Protein AF-A0A7Y0R1V0-F1 (afdb_monomer)

Structure (mmCIF, N/CA/C/O backbone):
data_AF-A0A7Y0R1V0-F1
#
_entry.id   AF-A0A7Y0R1V0-F1
#
loop_
_atom_site.group_PDB
_atom_site.id
_atom_site.type_symbol
_atom_site.label_atom_id
_atom_site.label_alt_id
_atom_site.label_comp_id
_atom_site.label_asym_id
_atom_site.label_entity_id
_atom_site.label_seq_id
_atom_site.pdbx_PDB_ins_code
_atom_site.Cartn_x
_atom_site.Cartn_y
_atom_site.Cartn_z
_atom_site.occupancy
_atom_site.B_iso_or_equiv
_atom_site.auth_seq_id
_atom_site.auth_comp_id
_atom_site.auth_asym_id
_atom_site.auth_atom_id
_atom_site.pdbx_PDB_model_num
ATOM 1 N N . ASP A 1 1 ? 7.773 -2.011 12.460 1.00 77.69 1 ASP A N 1
ATOM 2 C CA . ASP A 1 1 ? 8.504 -1.334 11.381 1.00 77.69 1 ASP A CA 1
ATOM 3 C C . ASP A 1 1 ? 7.994 -1.853 10.041 1.00 77.69 1 ASP A C 1
ATOM 5 O O . ASP A 1 1 ? 7.767 -3.057 9.940 1.00 77.69 1 ASP A O 1
ATOM 9 N N . MET A 1 2 ? 7.683 -0.975 9.084 1.00 90.81 2 MET A N 1
ATOM 10 C CA . MET A 1 2 ? 7.048 -1.347 7.801 1.00 90.81 2 MET A CA 1
ATOM 11 C C . MET A 1 2 ? 7.814 -0.871 6.566 1.00 90.81 2 MET A C 1
ATOM 13 O O . MET A 1 2 ? 7.674 -1.503 5.522 1.00 90.81 2 MET A O 1
ATOM 17 N N . PHE A 1 3 ? 8.583 0.213 6.678 1.00 94.00 3 PHE A N 1
ATOM 18 C CA . PHE A 1 3 ? 9.279 0.836 5.557 1.00 94.00 3 PHE A CA 1
ATOM 19 C C . PHE A 1 3 ? 10.749 0.422 5.562 1.00 94.00 3 PHE A C 1
ATOM 21 O O . PHE A 1 3 ? 11.398 0.499 6.602 1.00 94.00 3 PHE A O 1
ATOM 28 N N . GLU A 1 4 ? 11.268 0.017 4.408 1.00 95.44 4 GLU A N 1
ATOM 29 C CA . GLU A 1 4 ? 12.673 -0.364 4.242 1.00 95.44 4 GLU A CA 1
ATOM 30 C C . GLU A 1 4 ? 13.445 0.749 3.523 1.00 95.44 4 GLU A C 1
ATOM 32 O O . GLU A 1 4 ? 13.026 1.221 2.464 1.00 95.44 4 GLU A O 1
ATOM 37 N N . ASN A 1 5 ? 14.587 1.163 4.079 1.00 94.44 5 ASN A N 1
ATOM 38 C CA . AS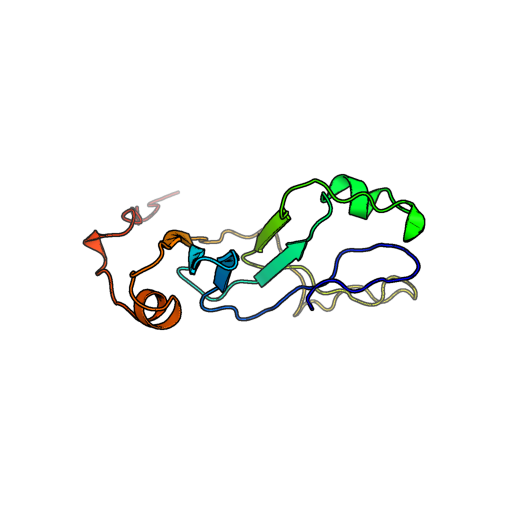N A 1 5 ? 15.401 2.246 3.520 1.00 94.44 5 ASN A CA 1
ATOM 39 C C . ASN A 1 5 ? 16.404 1.707 2.494 1.00 94.44 5 ASN A C 1
ATOM 41 O O . ASN A 1 5 ? 17.611 1.661 2.744 1.00 94.44 5 ASN A O 1
ATOM 45 N N . TYR A 1 6 ? 15.904 1.312 1.323 1.00 95.69 6 TYR A N 1
ATOM 46 C CA . TYR A 1 6 ? 16.774 0.981 0.195 1.00 95.69 6 TYR A CA 1
ATOM 47 C C . TYR A 1 6 ? 17.641 2.191 -0.209 1.00 95.69 6 TYR A C 1
ATOM 49 O O . TYR A 1 6 ? 17.135 3.314 -0.210 1.00 95.69 6 TYR A O 1
ATOM 57 N N . PRO A 1 7 ? 18.929 1.995 -0.578 1.00 95.81 7 PRO A N 1
ATOM 58 C CA . PRO A 1 7 ? 19.825 3.096 -0.948 1.00 95.81 7 PRO A CA 1
ATOM 59 C C . PRO A 1 7 ? 19.291 3.982 -2.077 1.00 95.81 7 PRO A C 1
ATOM 61 O O . PRO A 1 7 ? 19.451 5.200 -2.025 1.00 95.81 7 PRO A O 1
ATOM 64 N N . PHE A 1 8 ? 18.645 3.353 -3.061 1.00 96.12 8 PHE A N 1
ATOM 65 C CA . PHE A 1 8 ? 17.798 4.009 -4.047 1.00 96.12 8 PHE A CA 1
ATOM 66 C C . PHE A 1 8 ? 16.341 3.777 -3.618 1.00 96.12 8 PHE A C 1
ATOM 68 O O . PHE A 1 8 ? 15.901 2.619 -3.624 1.00 96.12 8 PHE A O 1
ATOM 75 N N . PRO A 1 9 ? 15.620 4.815 -3.160 1.00 97.06 9 PRO A N 1
ATOM 76 C CA . PRO A 1 9 ? 14.242 4.672 -2.712 1.00 97.06 9 PRO A CA 1
ATOM 77 C C . PRO A 1 9 ? 13.347 4.020 -3.773 1.00 97.06 9 PRO A C 1
ATOM 79 O O . PRO A 1 9 ? 13.439 4.299 -4.963 1.00 97.06 9 PRO A O 1
ATOM 82 N N . GLN A 1 10 ? 12.495 3.095 -3.333 1.00 94.44 10 GLN A N 1
ATOM 83 C CA . GLN A 1 10 ? 11.635 2.302 -4.211 1.00 94.44 10 GLN A CA 1
ATOM 84 C C . GLN A 1 10 ? 10.409 1.783 -3.453 1.00 94.44 10 GLN A C 1
ATOM 86 O O . GLN A 1 10 ? 10.373 1.816 -2.217 1.00 94.44 10 GLN A O 1
ATOM 91 N N . ASN A 1 11 ? 9.418 1.260 -4.187 1.00 93.00 11 ASN A N 1
ATOM 92 C CA . ASN A 1 11 ? 8.237 0.619 -3.603 1.00 93.00 11 ASN A CA 1
ATOM 93 C C . ASN A 1 11 ? 8.659 -0.515 -2.651 1.00 93.00 11 ASN A C 1
ATOM 95 O O . ASN A 1 11 ? 9.457 -1.382 -3.010 1.00 93.00 11 ASN A O 1
ATOM 99 N N . ASN A 1 12 ? 8.153 -0.482 -1.419 1.00 94.75 12 ASN A N 1
ATOM 100 C CA . ASN A 1 12 ? 8.511 -1.438 -0.381 1.00 94.75 12 ASN A CA 1
ATOM 101 C C . ASN A 1 12 ? 7.397 -1.584 0.667 1.00 94.75 12 ASN A C 1
ATOM 103 O O . ASN A 1 12 ? 6.377 -0.895 0.636 1.00 94.75 12 ASN A O 1
ATOM 107 N N . GLY A 1 13 ? 7.594 -2.497 1.619 1.00 95.75 13 GLY A N 1
ATOM 108 C CA . GLY A 1 13 ? 6.707 -2.616 2.778 1.00 95.75 13 GLY A CA 1
ATOM 109 C C . GLY A 1 13 ? 5.374 -3.315 2.508 1.00 95.75 13 GLY A C 1
ATOM 110 O O . GLY A 1 13 ? 4.511 -3.315 3.386 1.00 95.75 13 GLY A O 1
ATOM 111 N N . ASN A 1 14 ? 5.212 -3.946 1.341 1.00 97.06 14 ASN A N 1
ATOM 112 C CA . ASN A 1 14 ? 4.020 -4.724 1.020 1.00 97.06 14 ASN A CA 1
ATOM 113 C C . ASN A 1 14 ? 3.820 -5.892 2.008 1.00 97.06 14 ASN A C 1
ATOM 115 O O . ASN A 1 14 ? 4.774 -6.533 2.465 1.00 97.06 14 ASN A O 1
ATOM 119 N N . ARG A 1 15 ? 2.563 -6.169 2.339 1.00 97.00 15 ARG A N 1
ATOM 120 C CA . ARG A 1 15 ? 2.090 -7.345 3.072 1.00 97.00 15 ARG A CA 1
ATOM 121 C C . ARG A 1 15 ? 1.012 -7.989 2.218 1.00 97.00 15 ARG A C 1
ATOM 123 O O . ARG A 1 15 ? 0.055 -7.318 1.853 1.00 97.00 15 ARG A O 1
ATOM 130 N N . GLN A 1 16 ? 1.187 -9.261 1.887 1.00 96.75 16 GLN A N 1
ATOM 131 C CA . GLN A 1 16 ? 0.237 -10.018 1.073 1.00 96.75 16 GLN A CA 1
ATOM 132 C C . GLN A 1 16 ? -0.688 -10.852 1.961 1.00 96.75 16 GLN A C 1
ATOM 134 O O . GLN A 1 16 ? -0.379 -11.077 3.134 1.00 96.75 16 GLN A O 1
ATOM 139 N N . HIS A 1 17 ? -1.793 -11.336 1.391 1.00 96.44 17 HIS A N 1
ATOM 140 C CA . HIS A 1 17 ? -2.758 -12.205 2.077 1.00 96.44 17 HIS A CA 1
ATOM 141 C C . HIS A 1 17 ? -3.395 -11.559 3.320 1.00 96.44 17 HIS A C 1
ATOM 143 O O . HIS A 1 17 ? -3.678 -12.211 4.329 1.00 96.44 17 HIS A O 1
ATOM 149 N N . VAL A 1 18 ? -3.604 -10.241 3.273 1.00 97.12 18 VAL A N 1
ATOM 150 C CA . VAL A 1 18 ? -4.151 -9.480 4.395 1.00 97.12 18 VAL A CA 1
ATOM 151 C C . VAL A 1 18 ? -5.662 -9.655 4.448 1.00 97.12 18 VAL A C 1
ATOM 153 O O . VAL A 1 18 ? -6.385 -9.275 3.531 1.00 97.12 18 VAL A O 1
ATOM 156 N N . ARG A 1 19 ? -6.140 -10.213 5.564 1.00 95.94 19 ARG A N 1
ATOM 157 C CA . ARG A 1 19 ? -7.571 -10.435 5.845 1.00 95.94 19 ARG A CA 1
ATOM 158 C C . ARG A 1 19 ? -8.247 -9.247 6.516 1.00 95.94 19 ARG A C 1
ATOM 160 O O . ARG A 1 19 ? -9.456 -9.096 6.416 1.00 95.94 19 ARG A O 1
ATOM 167 N N . TRP A 1 20 ? -7.472 -8.446 7.238 1.00 96.00 20 TRP A N 1
ATOM 168 C CA . TRP A 1 20 ? -7.870 -7.174 7.832 1.00 96.00 20 TRP A CA 1
ATOM 169 C C . TRP A 1 20 ? -6.612 -6.412 8.265 1.00 96.00 20 TRP A C 1
ATOM 171 O O . TRP A 1 20 ? -5.571 -7.020 8.519 1.00 96.00 20 TRP A O 1
ATOM 181 N N . ALA A 1 21 ? -6.707 -5.090 8.372 1.00 96.19 21 ALA A N 1
ATOM 182 C CA . ALA A 1 21 ? -5.643 -4.244 8.907 1.00 96.19 21 ALA A CA 1
ATOM 183 C C . ALA A 1 21 ? -6.238 -3.103 9.734 1.00 96.19 21 ALA A C 1
ATOM 185 O O . ALA A 1 21 ? -7.291 -2.576 9.390 1.00 96.19 21 ALA A O 1
ATOM 186 N N . SER A 1 22 ? -5.565 -2.692 10.808 1.00 95.19 22 SER A N 1
ATOM 187 C CA . SER A 1 22 ? -5.984 -1.544 11.619 1.00 95.19 22 SER A CA 1
ATOM 188 C C . SER A 1 22 ? -4.860 -0.527 11.766 1.00 95.19 22 SER A C 1
ATOM 190 O O . SER A 1 22 ? -3.744 -0.892 12.138 1.00 95.19 22 SER A O 1
ATOM 192 N N . LEU A 1 23 ? -5.166 0.747 11.529 1.00 94.25 23 LEU A N 1
ATOM 193 C CA . LEU A 1 23 ? -4.261 1.873 11.739 1.00 94.25 23 LEU A CA 1
ATOM 194 C C . LEU A 1 23 ? -4.830 2.734 12.860 1.00 94.25 23 LEU A C 1
ATOM 196 O O . LEU A 1 23 ? -5.836 3.410 12.668 1.00 94.25 23 LEU A O 1
ATOM 200 N N . THR A 1 24 ? -4.195 2.707 14.029 1.00 93.44 24 THR A N 1
ATOM 201 C CA . THR A 1 24 ? -4.663 3.426 15.220 1.00 93.44 24 THR A CA 1
ATOM 202 C C . THR A 1 24 ? -3.588 4.352 15.759 1.00 93.44 24 THR A C 1
ATOM 204 O O . THR A 1 24 ? -2.401 4.024 15.757 1.00 93.44 24 THR A O 1
ATOM 207 N N . ASN A 1 25 ? -4.003 5.497 16.292 1.00 92.06 25 ASN A N 1
ATOM 208 C CA . ASN A 1 25 ? -3.131 6.308 17.127 1.00 92.06 25 ASN A CA 1
ATOM 209 C C . ASN A 1 25 ? -2.956 5.662 18.520 1.00 92.06 25 ASN A C 1
ATOM 211 O O . ASN A 1 25 ? -3.609 4.678 18.870 1.00 92.06 25 ASN A O 1
ATOM 215 N N . ARG A 1 26 ? -2.100 6.256 19.357 1.00 90.50 26 ARG A N 1
ATOM 216 C CA . ARG A 1 26 ? -1.849 5.798 20.740 1.00 90.50 26 ARG A CA 1
ATOM 217 C C . ARG A 1 26 ? -3.077 5.830 21.664 1.00 90.50 26 ARG A C 1
ATOM 219 O O . ARG A 1 26 ? -3.020 5.284 22.757 1.00 90.50 26 ARG A O 1
ATOM 226 N N . HIS A 1 27 ? -4.145 6.513 21.257 1.00 89.50 27 HIS A N 1
ATOM 227 C CA . HIS A 1 27 ? -5.395 6.636 22.002 1.00 89.50 27 HIS A CA 1
ATOM 228 C C . HIS A 1 27 ? -6.452 5.622 21.534 1.00 89.50 27 HIS A C 1
ATOM 230 O O . HIS A 1 27 ? -7.562 5.639 22.048 1.00 89.50 2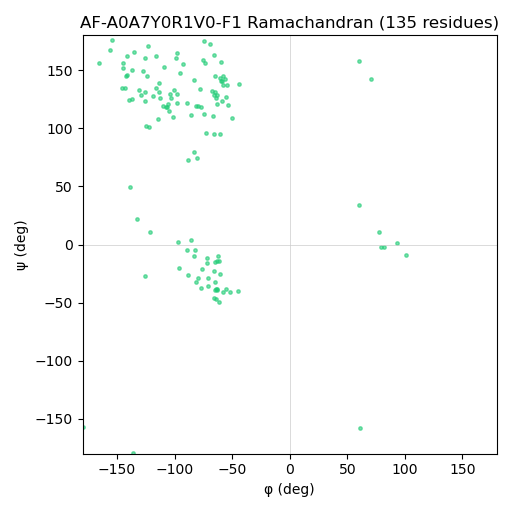7 HIS A O 1
ATOM 236 N N . GLY A 1 28 ? -6.132 4.746 20.574 1.00 88.31 28 GLY A N 1
ATOM 237 C CA . GLY A 1 28 ? -7.059 3.743 20.040 1.00 88.31 28 GLY A CA 1
ATOM 238 C C . GLY A 1 28 ? -8.013 4.269 18.965 1.00 88.31 28 GLY A C 1
ATOM 239 O O . GLY A 1 28 ? -8.766 3.488 18.395 1.00 88.31 28 GLY A O 1
ATOM 240 N N . THR A 1 29 ? -7.961 5.563 18.634 1.00 93.25 29 THR A N 1
ATOM 241 C CA . THR A 1 29 ? -8.730 6.120 17.515 1.00 93.25 29 THR A CA 1
ATOM 242 C C . THR A 1 29 ? -8.041 5.791 16.199 1.00 93.25 29 THR A C 1
ATOM 244 O O . THR A 1 29 ? -6.827 5.982 16.070 1.00 93.25 29 THR A O 1
ATOM 247 N N . GLY A 1 30 ? -8.794 5.325 15.209 1.00 94.00 30 GLY A N 1
ATOM 248 C CA . GLY A 1 30 ? -8.195 4.884 13.960 1.00 94.00 30 GLY A CA 1
ATOM 249 C C . GLY A 1 30 ? -9.171 4.381 12.915 1.00 94.00 30 GLY A C 1
ATOM 250 O O . GLY A 1 30 ? -10.352 4.717 12.921 1.00 94.00 30 GLY A O 1
ATOM 251 N N . LEU A 1 31 ? -8.635 3.562 12.017 1.00 94.94 31 LEU A N 1
ATOM 252 C CA . LEU A 1 31 ? -9.337 2.969 10.891 1.00 94.94 31 LEU A CA 1
ATOM 253 C C . LEU A 1 31 ? -9.095 1.460 10.873 1.00 94.94 31 LEU A C 1
ATOM 255 O O . LEU A 1 31 ? -7.946 1.019 10.897 1.00 94.94 31 LEU A O 1
ATOM 259 N N . LEU A 1 32 ? -10.168 0.682 10.795 1.00 95.31 32 LEU A N 1
ATOM 260 C CA . LEU A 1 32 ? -10.152 -0.734 10.455 1.00 95.31 32 LEU A CA 1
ATOM 261 C C . LEU A 1 32 ? -10.493 -0.893 8.973 1.00 95.31 32 LEU A C 1
ATOM 263 O O . LEU A 1 32 ? -11.499 -0.376 8.492 1.00 95.31 32 LEU A O 1
ATOM 267 N N . VAL A 1 33 ? -9.661 -1.652 8.273 1.00 96.00 33 VAL A N 1
ATOM 268 C CA . VAL A 1 33 ? -9.866 -2.089 6.897 1.00 96.00 33 VAL A CA 1
ATOM 269 C C . VAL A 1 33 ? -10.222 -3.570 6.923 1.00 96.00 33 VAL A C 1
ATOM 271 O O . VAL A 1 33 ? -9.416 -4.393 7.363 1.00 96.00 33 VAL A O 1
ATOM 274 N N . LYS A 1 34 ? -11.416 -3.908 6.436 1.00 93.75 34 LYS A N 1
ATOM 275 C CA . LYS A 1 34 ? -11.878 -5.286 6.235 1.00 93.75 34 LYS A CA 1
ATOM 276 C C . LYS A 1 34 ? -12.245 -5.480 4.760 1.00 93.75 34 LYS A C 1
ATOM 278 O O . LYS A 1 34 ? -13.304 -5.010 4.337 1.00 93.75 34 LYS A O 1
ATOM 283 N N . PRO A 1 35 ? -11.377 -6.101 3.954 1.00 92.88 35 PRO A N 1
ATOM 284 C CA . PRO A 1 35 ? -11.681 -6.382 2.561 1.00 92.88 35 PRO A CA 1
ATOM 285 C C . PRO A 1 35 ? -12.657 -7.561 2.413 1.00 92.88 35 PRO A C 1
ATOM 287 O O . PRO A 1 35 ? -12.797 -8.388 3.313 1.00 92.88 35 PRO A O 1
ATOM 290 N N . GLN A 1 36 ? -13.333 -7.641 1.264 1.00 90.12 36 GLN A N 1
ATOM 291 C CA . GLN A 1 36 ? -14.216 -8.766 0.923 1.00 90.12 36 GLN A CA 1
ATOM 292 C C . GLN A 1 36 ? -13.427 -10.057 0.628 1.00 90.12 36 GLN A C 1
ATOM 294 O O . GLN A 1 36 ? -13.930 -11.159 0.832 1.00 90.12 36 GLN A O 1
ATOM 299 N N . GLN A 1 37 ? -12.196 -9.915 0.137 1.00 92.00 37 GLN A N 1
ATOM 300 C CA . GLN A 1 37 ? -11.239 -10.986 -0.157 1.00 92.00 37 GLN A CA 1
ATOM 301 C C . GLN A 1 37 ? -9.861 -10.579 0.379 1.00 92.00 37 GLN A C 1
ATOM 303 O O . GLN A 1 37 ? -9.665 -9.415 0.707 1.00 92.00 37 GLN A O 1
ATOM 308 N N . GLU A 1 38 ? -8.906 -11.503 0.495 1.00 95.56 38 GLU A N 1
ATOM 309 C CA . GLU A 1 38 ? -7.543 -11.139 0.912 1.00 95.56 38 GLU A CA 1
ATOM 310 C C . GLU A 1 38 ? -6.935 -10.091 -0.042 1.00 95.56 38 GLU A C 1
ATOM 312 O O . GLU A 1 38 ? -7.090 -10.194 -1.258 1.00 95.56 38 GLU A O 1
ATOM 317 N N . ILE A 1 39 ? -6.255 -9.083 0.516 1.00 97.12 39 ILE A N 1
ATOM 318 C CA . ILE A 1 39 ? -5.624 -7.991 -0.247 1.00 97.12 39 ILE A CA 1
ATOM 319 C C . ILE A 1 39 ? -4.128 -7.893 0.038 1.00 97.12 39 ILE A C 1
ATOM 321 O O . ILE A 1 39 ? -3.599 -8.495 0.978 1.00 97.12 39 ILE A O 1
ATOM 325 N N . ASN A 1 40 ? -3.471 -7.056 -0.753 1.00 97.75 40 ASN A N 1
ATOM 326 C CA . ASN A 1 40 ? -2.146 -6.533 -0.487 1.00 97.75 40 ASN A CA 1
ATOM 327 C C . ASN A 1 40 ? -2.248 -5.163 0.202 1.00 97.75 40 ASN A C 1
ATOM 329 O O . ASN A 1 40 ? -3.191 -4.400 -0.013 1.00 97.75 40 ASN A O 1
ATOM 333 N N . PHE A 1 41 ? -1.284 -4.872 1.068 1.00 97.19 41 PHE A N 1
ATOM 334 C CA . PHE A 1 41 ? -1.316 -3.720 1.961 1.00 97.19 41 PHE A CA 1
ATOM 335 C C . PHE A 1 41 ? 0.073 -3.115 2.134 1.00 97.19 41 PHE A C 1
ATOM 337 O O . PHE A 1 41 ? 1.033 -3.826 2.440 1.00 97.19 41 PHE A O 1
ATOM 344 N N . SER A 1 42 ? 0.176 -1.791 2.056 1.00 97.38 42 SER A N 1
ATOM 345 C CA . SER A 1 42 ? 1.356 -1.058 2.524 1.00 97.38 42 SER A CA 1
ATOM 346 C C . SER A 1 42 ? 0.970 0.294 3.123 1.00 97.38 42 SER A C 1
ATOM 348 O O . SER A 1 42 ? -0.093 0.844 2.836 1.00 97.38 42 SER A O 1
ATOM 350 N N . ALA A 1 43 ? 1.834 0.815 3.993 1.00 96.69 43 ALA A N 1
ATOM 351 C CA . ALA A 1 43 ? 1.636 2.093 4.661 1.00 96.69 43 ALA A CA 1
ATOM 352 C C . ALA A 1 43 ? 2.963 2.858 4.724 1.00 96.69 43 ALA A C 1
ATOM 354 O O . ALA A 1 43 ? 3.949 2.342 5.257 1.00 96.69 43 ALA A O 1
ATOM 355 N N . TRP A 1 44 ? 2.989 4.084 4.200 1.00 96.56 44 TRP A N 1
ATOM 356 C CA . TRP A 1 44 ? 4.198 4.909 4.110 1.00 96.56 44 TRP A CA 1
ATOM 357 C C . TRP A 1 44 ? 3.994 6.293 4.720 1.00 96.56 44 TRP A C 1
ATOM 359 O O . TRP A 1 44 ? 2.912 6.862 4.635 1.00 96.56 44 TRP A O 1
ATOM 369 N N . PHE A 1 45 ? 5.060 6.875 5.273 1.00 96.00 45 PHE A N 1
ATOM 370 C CA . PHE A 1 45 ? 5.076 8.291 5.675 1.00 96.00 45 PHE A CA 1
ATOM 371 C C . PHE A 1 45 ? 5.365 9.246 4.506 1.00 96.00 45 PHE A C 1
ATOM 373 O O . PHE A 1 45 ? 5.333 10.464 4.682 1.00 96.00 45 PHE A O 1
ATOM 380 N N . TYR A 1 46 ? 5.652 8.703 3.326 1.00 96.69 46 TYR A N 1
ATOM 381 C CA . TYR A 1 46 ? 6.024 9.427 2.115 1.00 96.69 46 TYR A CA 1
ATOM 382 C C . TYR A 1 46 ? 4.885 9.356 1.099 1.00 96.69 46 TYR A C 1
ATOM 384 O O . TYR A 1 46 ? 4.092 8.407 1.108 1.00 96.69 46 TYR A O 1
ATOM 392 N N . THR A 1 47 ? 4.792 10.350 0.219 1.00 96.69 47 THR A N 1
ATOM 393 C CA . THR A 1 47 ? 3.879 10.275 -0.928 1.00 96.69 47 THR A CA 1
ATOM 394 C C . THR A 1 47 ? 4.434 9.303 -1.968 1.00 96.69 47 THR A C 1
ATOM 396 O O . THR A 1 47 ? 5.644 9.077 -2.030 1.00 96.69 47 THR A O 1
ATOM 399 N N . ASN A 1 48 ? 3.562 8.736 -2.809 1.00 95.06 48 ASN A N 1
ATOM 400 C CA . ASN A 1 48 ? 4.009 7.903 -3.929 1.00 95.06 48 ASN A CA 1
ATOM 401 C C . ASN A 1 48 ? 4.959 8.683 -4.860 1.00 95.06 48 ASN A C 1
ATOM 403 O O . ASN A 1 48 ? 6.001 8.158 -5.235 1.00 95.06 48 ASN A O 1
ATOM 407 N N . GLN A 1 49 ? 4.647 9.958 -5.127 1.00 96.75 49 GLN A N 1
ATOM 408 C CA . GLN A 1 49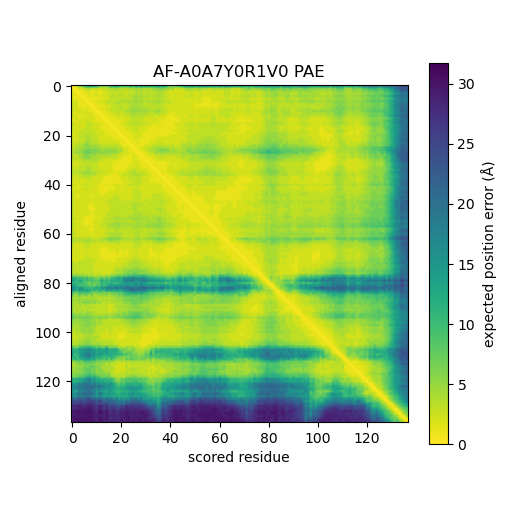 ? 5.475 10.832 -5.958 1.00 96.75 49 GLN A CA 1
ATOM 409 C C . GLN A 1 49 ? 6.875 11.045 -5.368 1.00 96.75 49 GLN A C 1
ATOM 411 O O . GLN A 1 49 ? 7.859 10.826 -6.062 1.00 96.75 49 GLN A O 1
ATOM 416 N N . ASN A 1 50 ? 6.981 11.397 -4.081 1.00 96.88 50 ASN A N 1
ATOM 417 C CA . ASN A 1 50 ? 8.284 11.608 -3.447 1.00 96.88 50 ASN A CA 1
ATOM 418 C C . ASN A 1 50 ? 9.113 10.316 -3.419 1.00 96.88 50 ASN A C 1
ATOM 420 O O . ASN A 1 50 ? 10.308 10.357 -3.690 1.00 96.88 50 ASN A O 1
ATOM 424 N N . LEU A 1 51 ? 8.479 9.167 -3.157 1.00 96.19 51 LEU A N 1
ATOM 425 C CA . LEU A 1 51 ? 9.164 7.874 -3.199 1.00 96.19 51 LEU A CA 1
ATOM 426 C C . LEU A 1 51 ? 9.659 7.513 -4.610 1.00 96.19 51 LEU A C 1
ATOM 428 O O . LEU A 1 51 ? 10.672 6.835 -4.730 1.00 96.19 51 LEU A O 1
ATOM 432 N N . HIS A 1 52 ? 8.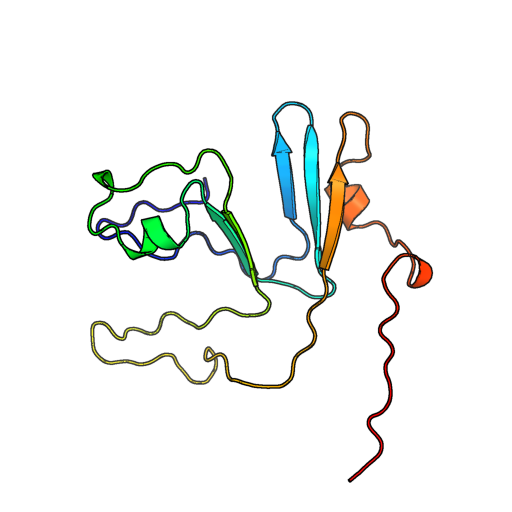942 7.933 -5.655 1.00 95.69 52 HIS A N 1
ATOM 433 C CA . HIS A 1 52 ? 9.308 7.687 -7.050 1.00 95.69 52 HIS A CA 1
ATOM 434 C C . HIS A 1 52 ? 10.429 8.610 -7.551 1.00 95.69 52 HIS A C 1
ATOM 436 O O . HIS A 1 52 ? 11.274 8.175 -8.328 1.00 95.69 52 HIS A O 1
ATOM 442 N N . GLU A 1 53 ? 10.424 9.876 -7.130 1.00 97.25 53 GLU A N 1
ATOM 443 C CA . GLU A 1 53 ? 11.384 10.889 -7.585 1.00 97.25 53 GLU A CA 1
ATOM 444 C C . GLU A 1 53 ? 12.729 10.827 -6.852 1.00 97.25 53 GLU A C 1
ATOM 446 O O . GLU A 1 53 ? 13.758 11.153 -7.446 1.00 97.25 53 GLU A O 1
ATOM 451 N N . ALA A 1 54 ? 12.729 10.428 -5.576 1.00 97.38 54 ALA A N 1
ATOM 452 C CA . ALA A 1 54 ? 13.930 10.410 -4.751 1.00 97.38 54 ALA A CA 1
ATOM 453 C C . ALA A 1 54 ? 14.956 9.389 -5.264 1.00 97.38 54 ALA A C 1
ATOM 455 O O . ALA A 1 54 ? 14.661 8.205 -5.418 1.00 97.38 54 ALA A O 1
ATOM 456 N N . GLN A 1 55 ? 16.195 9.835 -5.455 1.00 97.50 55 GLN A N 1
ATOM 457 C CA . GLN A 1 55 ? 17.321 8.981 -5.844 1.00 97.50 55 GLN A CA 1
ATOM 458 C C . GLN A 1 55 ? 18.151 8.538 -4.639 1.00 97.50 55 GLN A C 1
ATOM 460 O O . GLN A 1 55 ? 18.867 7.534 -4.697 1.00 97.50 55 GLN A O 1
ATOM 465 N N . HIS A 1 56 ? 18.028 9.263 -3.527 1.00 96.94 56 HIS A N 1
ATOM 466 C CA . HIS A 1 56 ? 18.718 8.985 -2.276 1.00 96.94 56 HIS A CA 1
ATOM 467 C C . HIS A 1 56 ? 17.780 9.136 -1.077 1.00 96.94 56 HIS A C 1
ATOM 469 O O . HIS A 1 56 ? 16.865 9.954 -1.068 1.00 96.94 56 HIS A O 1
ATOM 475 N N . THR A 1 57 ? 18.035 8.381 -0.008 1.00 96.06 57 THR A N 1
ATOM 476 C CA . THR A 1 57 ? 17.182 8.372 1.197 1.00 96.06 57 THR A CA 1
ATOM 477 C C . THR A 1 57 ? 17.067 9.729 1.895 1.00 96.06 57 THR A C 1
ATOM 479 O O . THR A 1 57 ? 16.071 9.985 2.565 1.00 96.06 57 THR A O 1
ATOM 482 N N . ILE A 1 58 ? 18.056 10.611 1.730 1.00 96.69 58 ILE A N 1
ATOM 483 C CA . ILE A 1 58 ? 18.049 11.970 2.294 1.00 96.69 58 ILE A CA 1
ATOM 484 C C . ILE A 1 58 ? 17.060 12.917 1.597 1.00 96.69 58 ILE A C 1
ATOM 486 O O . ILE A 1 58 ? 16.748 13.966 2.149 1.00 96.69 58 ILE A O 1
ATOM 490 N N . GLU A 1 59 ? 16.570 12.551 0.412 1.00 97.62 59 GLU A N 1
ATOM 491 C CA . GLU A 1 59 ? 15.587 13.314 -0.373 1.00 97.62 59 GLU A CA 1
ATOM 492 C C . GLU A 1 59 ? 14.140 12.923 -0.017 1.00 97.62 59 GLU A C 1
ATOM 494 O O . GLU A 1 59 ? 13.178 13.505 -0.520 1.00 97.62 59 GLU A O 1
ATOM 499 N N . LEU A 1 60 ? 13.961 11.916 0.847 1.00 96.75 60 LEU A N 1
ATOM 500 C CA . LEU A 1 60 ? 12.645 11.473 1.286 1.00 96.75 60 LEU A CA 1
ATOM 501 C C . LEU A 1 60 ? 12.064 12.432 2.329 1.00 96.75 60 LEU A C 1
ATOM 503 O O . LEU A 1 60 ? 12.562 12.555 3.453 1.00 96.75 60 LEU A O 1
ATOM 507 N N . GLU A 1 61 ? 10.933 13.041 1.987 1.00 96.44 61 GLU A N 1
ATOM 508 C CA . GLU A 1 61 ? 10.243 14.030 2.805 1.00 96.44 61 GLU A CA 1
ATOM 509 C C . GLU A 1 61 ? 8.938 13.458 3.358 1.00 96.44 61 GLU A C 1
ATOM 511 O O . GLU A 1 61 ? 8.023 13.068 2.628 1.00 96.44 61 GLU A O 1
ATOM 516 N N . LYS A 1 62 ? 8.827 13.401 4.691 1.00 96.25 62 LYS A N 1
ATOM 517 C CA . LYS A 1 62 ? 7.602 12.916 5.334 1.00 96.25 62 LYS A CA 1
ATOM 518 C C . LYS A 1 62 ? 6.441 13.854 5.012 1.00 96.25 62 LYS A C 1
ATOM 520 O O . LYS A 1 62 ? 6.477 15.035 5.334 1.00 96.25 62 LYS A O 1
ATOM 525 N N . SER A 1 63 ? 5.370 13.281 4.482 1.00 94.50 63 SER A N 1
ATOM 526 C CA . SER A 1 63 ? 4.186 1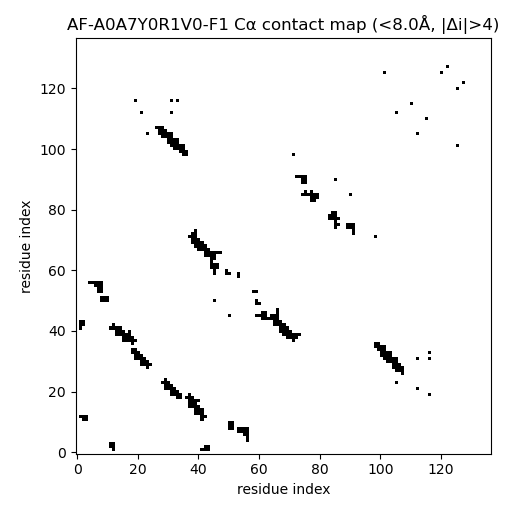3.992 3.986 1.00 94.50 63 SER A CA 1
ATOM 527 C C . SER A 1 63 ? 3.288 14.599 5.074 1.00 94.50 63 SER A C 1
ATOM 529 O O . SER A 1 63 ? 2.376 15.364 4.773 1.00 94.50 63 SER A O 1
ATOM 531 N N . GLY A 1 64 ? 3.506 14.251 6.347 1.00 95.50 64 GLY A N 1
ATOM 532 C CA . GLY A 1 64 ? 2.627 14.636 7.460 1.00 95.50 64 GLY A CA 1
ATOM 533 C C . GLY A 1 64 ? 1.361 13.778 7.590 1.00 95.50 64 GLY A C 1
ATOM 534 O O . GLY A 1 64 ? 0.601 13.956 8.540 1.00 95.50 64 GLY A O 1
ATOM 535 N N . TYR A 1 65 ? 1.158 12.815 6.690 1.00 94.94 65 TYR A N 1
ATOM 536 C CA . TYR A 1 65 ? 0.105 11.802 6.746 1.00 94.94 65 TYR A CA 1
ATOM 537 C C . TYR A 1 65 ? 0.667 10.417 6.393 1.00 94.94 65 TYR A C 1
ATOM 539 O O . TYR A 1 65 ? 1.871 10.244 6.194 1.00 94.94 65 TY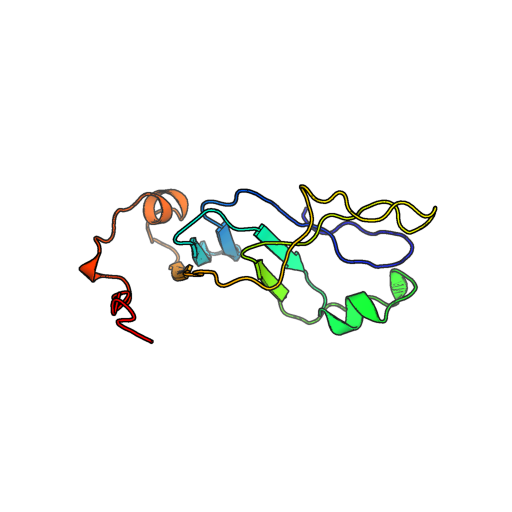R A O 1
ATOM 547 N N . ILE A 1 66 ? -0.205 9.406 6.393 1.00 95.31 66 ILE A N 1
ATOM 548 C CA . ILE A 1 66 ? 0.140 8.044 5.984 1.00 95.31 66 ILE A CA 1
ATOM 549 C C . ILE A 1 66 ? -0.481 7.793 4.613 1.00 95.31 66 ILE A C 1
ATOM 551 O O . ILE A 1 66 ? -1.702 7.851 4.469 1.00 95.31 66 ILE A O 1
ATOM 555 N N . THR A 1 67 ? 0.351 7.487 3.623 1.00 96.69 67 THR A N 1
ATOM 556 C CA . THR A 1 67 ? -0.095 6.915 2.350 1.00 96.69 67 THR A CA 1
ATOM 557 C C . THR A 1 67 ? -0.452 5.458 2.602 1.00 96.69 67 THR A C 1
ATOM 559 O O . THR A 1 67 ? 0.426 4.660 2.930 1.00 96.69 67 THR A O 1
ATOM 562 N N . LEU A 1 68 ? -1.738 5.128 2.497 1.00 96.38 68 LEU A N 1
ATOM 563 C CA . LEU A 1 68 ? -2.264 3.782 2.685 1.00 96.38 68 LEU A CA 1
ATOM 564 C C . LEU A 1 68 ? -2.614 3.172 1.327 1.00 96.38 68 LEU A C 1
ATOM 566 O O . LEU A 1 68 ? -3.533 3.655 0.670 1.00 96.38 68 LEU A O 1
ATOM 570 N N . ASN A 1 69 ? -1.915 2.108 0.936 1.00 97.31 69 ASN A N 1
ATOM 571 C CA . ASN A 1 69 ? -2.195 1.383 -0.301 1.00 97.31 69 ASN A CA 1
ATOM 572 C C . ASN A 1 69 ? -2.938 0.085 0.036 1.00 97.31 69 ASN A C 1
ATOM 574 O O . ASN A 1 69 ? -2.486 -0.692 0.883 1.00 97.31 69 ASN A O 1
ATOM 578 N N . LEU A 1 70 ? -4.091 -0.108 -0.603 1.00 97.62 70 LEU A N 1
ATOM 579 C CA . LEU A 1 70 ? -4.962 -1.272 -0.466 1.00 97.62 70 LEU A CA 1
ATOM 580 C C . LEU A 1 70 ? -5.162 -1.835 -1.870 1.00 97.62 70 LEU A C 1
ATOM 582 O O . LEU A 1 70 ? -5.953 -1.286 -2.641 1.00 97.62 70 LEU A O 1
ATOM 586 N N . ASP A 1 71 ? -4.450 -2.906 -2.194 1.00 96.94 71 ASP A N 1
ATOM 587 C CA . ASP A 1 71 ? -4.333 -3.387 -3.569 1.00 96.94 71 ASP A CA 1
ATOM 588 C C . ASP A 1 71 ? -4.949 -4.785 -3.706 1.00 96.94 71 ASP A C 1
ATOM 590 O O . ASP A 1 71 ? -4.683 -5.672 -2.895 1.00 96.94 71 ASP A O 1
ATOM 594 N N . HIS A 1 72 ? -5.741 -5.019 -4.757 1.00 95.56 72 HIS A N 1
ATOM 595 C CA . HIS A 1 72 ? -6.229 -6.368 -5.078 1.00 95.56 72 HIS A CA 1
ATOM 596 C C . HIS A 1 72 ? -5.066 -7.300 -5.444 1.00 95.56 72 HIS A C 1
ATOM 598 O O . HIS A 1 72 ? -4.956 -8.413 -4.935 1.00 95.56 72 HIS A O 1
ATOM 604 N N . GLN A 1 73 ? -4.178 -6.816 -6.312 1.00 94.88 73 GLN A N 1
ATOM 605 C CA . GLN A 1 73 ? -2.976 -7.507 -6.753 1.00 94.88 73 GLN A CA 1
ATOM 606 C C . GLN A 1 73 ? -1.853 -6.494 -6.973 1.00 94.88 73 GLN A C 1
ATOM 608 O O . GLN A 1 73 ? -2.095 -5.331 -7.286 1.00 94.88 73 GLN A O 1
ATOM 613 N N . VAL A 1 74 ? -0.613 -6.952 -6.814 1.00 94.94 74 VAL A N 1
ATOM 614 C CA . VAL A 1 74 ? 0.603 -6.187 -7.114 1.00 94.94 74 VAL A CA 1
ATOM 615 C C . VAL A 1 74 ? 1.490 -7.088 -7.961 1.00 94.94 74 VAL A C 1
ATOM 617 O O . VAL A 1 74 ? 1.659 -8.262 -7.631 1.00 94.94 74 VAL A O 1
ATOM 620 N N . MET A 1 75 ? 2.032 -6.550 -9.052 1.00 93.31 75 MET A N 1
ATOM 621 C CA . MET A 1 75 ? 2.915 -7.291 -9.951 1.00 93.31 75 MET A CA 1
ATOM 622 C C . MET A 1 75 ? 4.149 -7.815 -9.203 1.00 93.31 75 MET A C 1
ATOM 624 O O . MET A 1 75 ? 4.708 -7.124 -8.348 1.00 93.31 75 MET A O 1
ATOM 628 N N . GLY A 1 76 ? 4.583 -9.036 -9.528 1.00 91.75 76 GLY A N 1
ATOM 629 C CA . GLY A 1 76 ? 5.844 -9.573 -9.020 1.00 91.75 76 GLY A CA 1
ATOM 630 C C . GLY A 1 76 ? 7.048 -8.707 -9.417 1.00 91.75 76 GLY A C 1
ATOM 631 O O . GLY A 1 76 ? 7.007 -7.982 -10.403 1.00 91.75 76 GLY A O 1
ATOM 632 N N . LEU A 1 77 ? 8.145 -8.791 -8.659 1.00 91.12 77 LEU A N 1
ATOM 633 C CA . LEU A 1 77 ? 9.336 -7.961 -8.905 1.00 91.12 77 LEU A CA 1
ATOM 634 C C . LEU A 1 77 ? 10.105 -8.358 -10.179 1.00 91.12 77 LEU A C 1
ATOM 636 O O . LEU A 1 77 ? 10.666 -7.501 -10.859 1.00 91.12 77 LEU A O 1
ATOM 640 N N . GLY A 1 78 ? 10.163 -9.660 -10.488 1.00 88.06 78 GLY A N 1
ATOM 641 C CA . GLY A 1 78 ? 11.078 -10.196 -11.502 1.00 88.06 78 GLY A CA 1
ATOM 642 C C . GLY A 1 78 ? 12.549 -9.947 -11.137 1.00 88.06 78 GLY A C 1
ATOM 643 O O . GLY A 1 78 ? 12.886 -9.732 -9.972 1.00 88.06 78 GLY A O 1
ATOM 644 N N . SER A 1 79 ? 13.440 -9.963 -12.127 1.00 81.38 79 SER A N 1
ATOM 645 C CA . SER A 1 79 ? 14.827 -9.500 -11.973 1.00 81.38 79 SER A CA 1
ATOM 646 C C . SER A 1 79 ? 15.267 -8.703 -13.198 1.00 81.38 79 SER A C 1
ATOM 648 O O . SER A 1 79 ? 16.335 -8.914 -13.774 1.00 81.38 79 SER A O 1
ATOM 650 N N . ASN A 1 80 ? 14.429 -7.738 -13.587 1.00 76.56 80 ASN A N 1
ATOM 651 C CA . ASN A 1 80 ? 14.620 -6.944 -14.801 1.00 76.56 80 ASN A CA 1
ATOM 652 C C . ASN A 1 80 ? 15.915 -6.100 -14.790 1.00 76.56 80 ASN A C 1
ATOM 654 O O . ASN A 1 80 ? 16.328 -5.578 -15.816 1.00 76.56 80 ASN A O 1
ATOM 658 N N . SER A 1 81 ? 16.604 -6.013 -13.648 1.00 75.19 81 SER A N 1
ATOM 659 C CA . SER A 1 81 ? 17.962 -5.468 -13.540 1.00 75.19 81 SER A CA 1
ATOM 660 C C . SER A 1 81 ? 19.024 -6.304 -14.268 1.00 75.19 81 SER A C 1
ATOM 662 O O . SER A 1 81 ? 20.070 -5.768 -14.620 1.00 75.19 81 SER A O 1
ATOM 664 N N . TRP A 1 82 ? 18.766 -7.596 -14.502 1.00 73.19 82 TRP A N 1
ATOM 665 C CA . TRP A 1 82 ? 19.638 -8.532 -15.227 1.00 73.19 82 TRP A CA 1
ATOM 666 C C . TRP A 1 82 ? 18.880 -9.366 -16.277 1.00 73.19 82 TRP A C 1
ATOM 668 O O . TRP A 1 82 ? 19.344 -10.418 -16.710 1.00 73.19 82 TRP A O 1
ATOM 678 N N . GLY A 1 83 ? 17.723 -8.867 -16.724 1.00 72.06 83 GLY A N 1
ATOM 679 C CA . GLY A 1 83 ? 17.049 -9.336 -17.937 1.00 72.06 83 GLY A CA 1
ATOM 680 C C . GLY A 1 83 ? 15.993 -10.429 -17.767 1.00 72.06 83 GLY A C 1
ATOM 681 O O . GLY A 1 83 ? 15.418 -10.833 -18.774 1.00 72.06 83 GLY A O 1
ATOM 682 N N . SER A 1 84 ? 15.689 -10.897 -16.548 1.00 82.12 84 SER A N 1
ATOM 683 C CA . SER A 1 84 ? 14.503 -11.746 -16.357 1.00 82.12 84 SER A CA 1
ATOM 684 C C . SER A 1 84 ? 13.289 -10.889 -16.054 1.00 82.12 84 SER A C 1
ATOM 686 O O . SER A 1 84 ? 13.232 -10.178 -15.047 1.00 82.12 84 SER A O 1
ATOM 688 N N . GLU A 1 85 ? 12.277 -11.021 -16.895 1.00 86.62 85 GLU A N 1
ATOM 689 C CA . GLU A 1 85 ? 10.969 -10.453 -16.624 1.00 86.62 85 GLU A CA 1
ATOM 690 C C . GLU A 1 85 ? 10.271 -11.182 -15.461 1.00 86.62 85 GLU A C 1
ATOM 692 O O . GLU A 1 85 ? 10.742 -12.204 -14.946 1.00 86.62 85 GLU A O 1
ATOM 697 N N . VAL A 1 86 ? 9.130 -10.641 -15.035 1.00 89.81 86 VAL A N 1
ATOM 698 C CA . VAL A 1 86 ? 8.238 -11.284 -14.069 1.00 89.81 86 VAL A CA 1
ATOM 699 C C . VAL A 1 86 ? 7.710 -12.583 -14.675 1.00 89.81 86 VAL A C 1
ATOM 701 O O . VAL A 1 86 ? 7.196 -12.578 -15.798 1.00 89.81 86 VAL A O 1
ATOM 704 N N . LEU A 1 87 ? 7.828 -13.687 -13.928 1.00 89.38 87 LEU A N 1
ATOM 705 C CA . LEU A 1 87 ? 7.257 -14.973 -14.334 1.00 89.38 87 LEU A CA 1
ATOM 706 C C . LEU A 1 87 ? 5.750 -14.831 -14.548 1.00 89.38 87 LEU A C 1
ATOM 708 O O . LEU A 1 87 ? 5.080 -14.131 -13.790 1.00 89.38 87 LEU A O 1
ATOM 712 N N . ASP A 1 88 ? 5.225 -15.557 -15.530 1.00 90.00 88 ASP A N 1
ATOM 713 C CA . ASP A 1 88 ? 3.810 -15.515 -15.907 1.00 90.00 88 ASP A CA 1
ATOM 714 C C . ASP A 1 88 ? 2.864 -15.727 -14.711 1.00 90.00 88 ASP A C 1
ATOM 716 O O . ASP A 1 88 ? 1.920 -14.971 -14.506 1.00 90.00 88 ASP A O 1
ATOM 720 N N . SER A 1 89 ? 3.209 -16.665 -13.822 1.00 91.62 89 SER A N 1
ATOM 721 C CA . SER A 1 89 ? 2.453 -16.980 -12.601 1.00 91.62 89 SER A CA 1
ATOM 722 C C . SER A 1 89 ? 2.361 -15.841 -11.576 1.00 91.62 89 SER A C 1
ATOM 724 O O . SER A 1 89 ? 1.589 -15.945 -10.627 1.00 91.62 89 SER A O 1
ATOM 726 N N . TYR A 1 90 ? 3.173 -14.789 -11.715 1.00 92.00 90 TYR A N 1
ATOM 727 C CA . TYR A 1 90 ? 3.201 -13.619 -10.827 1.00 92.00 90 TYR A CA 1
ATOM 728 C C . TYR A 1 90 ? 2.915 -12.308 -11.569 1.00 92.00 90 TYR A C 1
ATOM 730 O O . TYR A 1 90 ? 3.122 -11.219 -11.017 1.00 92.00 90 TYR A O 1
ATOM 738 N N . ARG A 1 91 ? 2.471 -12.394 -12.826 1.00 93.38 91 ARG A N 1
ATOM 739 C CA . ARG A 1 91 ? 2.062 -11.231 -13.603 1.00 93.38 91 ARG A CA 1
ATOM 740 C C . ARG A 1 91 ? 0.626 -10.854 -13.264 1.00 93.38 91 ARG A C 1
ATOM 742 O O . ARG A 1 91 ? -0.231 -11.710 -13.081 1.00 93.38 91 ARG A O 1
ATOM 749 N N . VAL A 1 92 ? 0.382 -9.550 -13.206 1.00 93.88 92 VAL A N 1
ATOM 750 C CA . VAL A 1 92 ? -0.968 -8.990 -13.143 1.00 93.88 92 VAL A CA 1
ATOM 751 C C . VAL A 1 92 ? -1.355 -8.573 -14.554 1.00 93.88 92 VAL A C 1
ATOM 753 O O . VAL A 1 92 ? -0.643 -7.785 -15.182 1.00 93.88 92 VAL A O 1
ATOM 756 N N . TYR A 1 93 ? -2.453 -9.137 -15.044 1.00 93.12 93 TYR A N 1
ATOM 757 C CA . TYR A 1 93 ? -3.018 -8.868 -16.359 1.00 93.12 93 TYR A CA 1
ATOM 758 C C . TYR A 1 93 ? -4.175 -7.869 -16.261 1.00 93.12 93 TYR A C 1
ATOM 760 O O . TYR A 1 93 ? -4.734 -7.634 -15.189 1.00 93.12 93 TYR A O 1
ATOM 768 N N . MET A 1 94 ? -4.507 -7.238 -17.388 1.00 93.25 94 MET A N 1
ATOM 769 C CA . MET A 1 94 ? -5.659 -6.345 -17.487 1.00 93.25 94 MET A CA 1
ATOM 770 C C . MET A 1 94 ? -6.919 -7.178 -17.734 1.00 93.25 94 MET A C 1
ATOM 772 O O . MET A 1 94 ? -7.384 -7.282 -18.865 1.00 93.25 94 MET A O 1
ATOM 776 N N . ASP A 1 95 ? -7.445 -7.756 -16.660 1.00 92.31 95 ASP A N 1
ATOM 777 C CA . ASP A 1 95 ? -8.645 -8.590 -16.673 1.00 92.31 95 ASP A CA 1
ATOM 778 C C . ASP A 1 95 ? -9.778 -7.952 -15.856 1.00 92.31 95 ASP A C 1
ATOM 780 O O . ASP A 1 95 ? -9.560 -7.068 -15.021 1.00 92.31 95 ASP A O 1
ATOM 784 N N . GLU A 1 96 ? -11.011 -8.410 -16.079 1.00 94.69 96 GLU A N 1
ATOM 785 C CA . GLU A 1 96 ? -12.137 -8.049 -15.219 1.00 94.69 96 GLU A CA 1
ATOM 786 C C . GLU A 1 96 ? -11.933 -8.608 -13.805 1.00 94.69 96 GLU A C 1
ATOM 788 O O . GLU A 1 96 ? -11.658 -9.794 -13.617 1.00 94.69 96 GLU A O 1
ATOM 793 N N . PHE A 1 97 ? -12.120 -7.768 -12.785 1.00 91.62 97 PHE A N 1
ATOM 794 C CA . PHE A 1 97 ? -11.990 -8.177 -11.389 1.00 91.62 97 PHE A CA 1
ATOM 795 C C . PHE A 1 97 ? -13.042 -7.513 -10.502 1.00 91.62 97 PHE A C 1
ATOM 797 O O . PHE A 1 97 ? -13.669 -6.513 -10.858 1.00 91.62 97 PHE A O 1
ATOM 804 N N . ARG A 1 98 ? -13.238 -8.086 -9.312 1.00 90.25 98 ARG A N 1
ATOM 805 C CA . ARG A 1 98 ? -14.099 -7.527 -8.267 1.00 90.25 98 ARG A CA 1
ATOM 806 C C . ARG A 1 98 ? -13.243 -7.112 -7.088 1.00 90.25 98 ARG A C 1
ATOM 808 O O . ARG A 1 98 ? -12.435 -7.895 -6.601 1.00 90.25 98 ARG A O 1
ATOM 815 N N . TYR A 1 99 ? -13.465 -5.898 -6.606 1.00 91.50 99 TYR A N 1
ATOM 816 C CA . TYR A 1 99 ? -12.728 -5.350 -5.482 1.00 91.50 99 TYR A CA 1
ATOM 817 C C . TYR A 1 99 ? -13.674 -4.623 -4.538 1.00 91.50 99 TYR A C 1
ATOM 819 O O . TYR A 1 99 ? -14.442 -3.757 -4.953 1.00 91.50 99 TYR A O 1
ATOM 827 N N . GLY A 1 100 ? -13.638 -5.017 -3.269 1.00 91.19 100 GLY A N 1
ATOM 828 C CA . GLY A 1 100 ? -14.559 -4.540 -2.250 1.00 91.19 100 GLY A CA 1
ATOM 829 C C . GLY A 1 100 ? -13.858 -4.435 -0.908 1.00 91.19 100 GLY A C 1
ATOM 830 O O . GLY A 1 100 ? -13.134 -5.344 -0.494 1.00 91.19 100 GLY A O 1
ATOM 831 N N . LEU A 1 101 ? -14.085 -3.318 -0.225 1.00 92.19 101 LEU A N 1
ATOM 832 C CA . LEU A 1 101 ? -13.495 -3.021 1.070 1.00 92.19 101 LEU A CA 1
ATOM 833 C C . LEU A 1 101 ? -14.501 -2.332 1.979 1.00 92.19 101 LEU A C 1
ATOM 835 O O . LEU A 1 101 ? -15.332 -1.544 1.534 1.00 92.19 101 LEU A O 1
ATOM 839 N N . THR A 1 102 ? -14.389 -2.630 3.266 1.00 91.75 102 THR A N 1
ATOM 840 C CA . THR A 1 102 ? -15.115 -1.946 4.329 1.00 91.75 102 THR A CA 1
ATOM 841 C C . THR A 1 102 ? -14.124 -1.168 5.165 1.00 91.75 102 THR A C 1
ATOM 843 O O . THR A 1 102 ? -13.156 -1.729 5.682 1.00 91.75 102 THR A O 1
ATOM 846 N N . LEU A 1 103 ? -14.395 0.123 5.310 1.00 93.12 103 LEU A N 1
ATOM 847 C CA . LEU A 1 103 ? -13.654 1.026 6.171 1.00 93.12 103 LEU A CA 1
ATOM 848 C C . LEU A 1 103 ? -14.515 1.351 7.385 1.00 93.12 103 LEU A C 1
ATOM 850 O O . LEU A 1 103 ? -15.600 1.908 7.243 1.00 93.12 103 LEU A O 1
ATOM 854 N N . MET A 1 104 ? -14.036 0.990 8.569 1.00 91.81 104 MET A N 1
ATOM 855 C CA . MET A 1 104 ? -14.738 1.237 9.82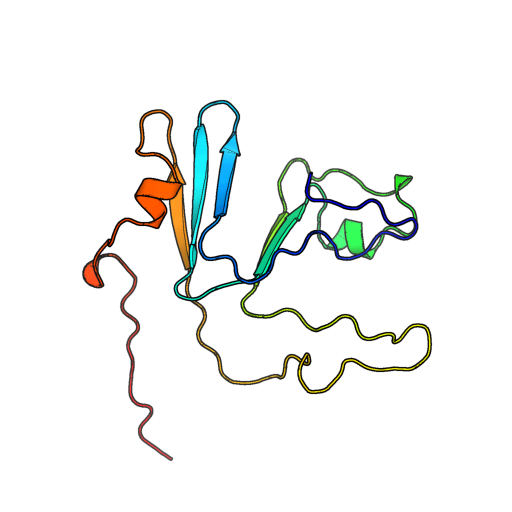5 1.00 91.81 104 MET A CA 1
ATOM 856 C C . MET A 1 104 ? -13.888 2.136 10.720 1.00 91.81 104 MET A C 1
ATOM 858 O O . MET A 1 104 ? -12.719 1.817 10.954 1.00 91.81 104 MET A O 1
ATOM 862 N N . PRO A 1 105 ? -14.429 3.251 11.235 1.00 93.12 105 PRO A N 1
ATOM 863 C CA . PRO A 1 105 ? -13.732 4.015 12.256 1.00 93.12 105 PRO A CA 1
ATOM 864 C C . PRO A 1 105 ? -13.604 3.177 13.534 1.00 93.12 105 PRO A C 1
ATOM 866 O O . PRO A 1 105 ? -14.505 2.416 13.877 1.00 93.12 105 PRO A O 1
ATOM 869 N N . LEU A 1 106 ? -12.487 3.339 14.236 1.00 92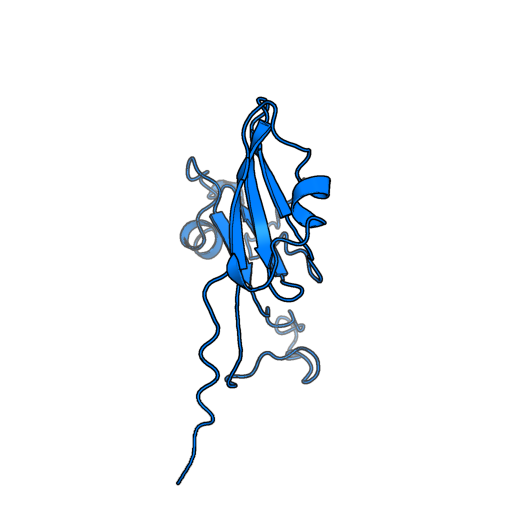.69 106 LEU A N 1
ATOM 870 C CA . LEU A 1 106 ? -12.265 2.809 15.580 1.00 92.69 106 LEU A CA 1
ATOM 871 C C . LEU A 1 106 ? -12.148 3.977 16.560 1.00 92.69 106 LEU A C 1
ATOM 873 O O . LEU A 1 106 ? -11.498 4.981 16.251 1.00 92.69 106 LEU A O 1
ATOM 877 N N . GLN A 1 107 ? -12.743 3.842 17.738 1.00 90.56 107 GLN A N 1
ATOM 878 C CA . GLN A 1 107 ? -12.668 4.790 18.843 1.00 90.56 107 GLN A CA 1
ATOM 879 C C . GLN A 1 107 ? -12.202 4.114 20.136 1.00 90.56 107 GLN A C 1
ATOM 881 O O . GLN A 1 107 ? -12.269 2.898 20.316 1.00 90.56 107 GLN A O 1
ATOM 886 N N . ALA A 1 108 ? -11.717 4.932 21.071 1.00 82.00 108 ALA A N 1
ATOM 887 C CA . ALA A 1 108 ? -11.357 4.462 22.400 1.00 82.00 108 ALA A CA 1
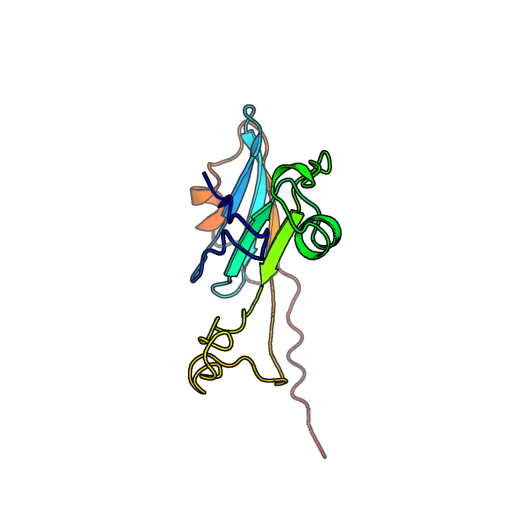ATOM 888 C C . ALA A 1 108 ? -12.607 3.925 23.120 1.00 82.00 108 ALA A C 1
ATOM 890 O O . ALA A 1 108 ? -13.560 4.671 23.330 1.00 82.00 108 ALA A O 1
ATOM 891 N N . GLY A 1 109 ? -12.583 2.652 23.518 1.00 78.56 109 GLY A N 1
ATOM 892 C CA . GLY A 1 109 ? -13.718 1.981 24.162 1.00 78.56 109 GLY A CA 1
ATOM 893 C C . GLY A 1 109 ? -14.531 1.076 23.234 1.00 78.56 109 GLY A C 1
ATOM 894 O O . GLY A 1 109 ? -15.339 0.298 23.738 1.00 78.56 109 GLY A O 1
ATOM 895 N N . ASP A 1 110 ? -14.281 1.108 21.921 1.00 79.75 110 ASP A N 1
ATOM 896 C CA . ASP A 1 110 ? -14.823 0.108 21.001 1.00 79.75 110 ASP A CA 1
ATOM 897 C C . ASP A 1 110 ? -14.241 -1.282 21.289 1.00 79.75 110 ASP A C 1
ATOM 899 O O . ASP A 1 110 ? -13.193 -1.447 21.929 1.00 79.75 110 ASP A O 1
ATOM 903 N N . CYS A 1 111 ? -14.909 -2.311 20.764 1.00 74.12 111 CYS A N 1
ATOM 904 C CA . CYS A 1 111 ? -14.319 -3.641 20.700 1.00 74.12 111 CYS A CA 1
ATOM 905 C C . CYS A 1 111 ? -12.977 -3.582 19.949 1.00 74.12 111 CYS A C 1
ATOM 907 O O . CYS A 1 111 ? -12.831 -2.867 18.958 1.00 74.12 111 CYS A O 1
ATOM 909 N N . ASN A 1 112 ? -12.000 -4.373 20.404 1.00 84.50 112 ASN A N 1
ATOM 910 C CA . ASN A 1 112 ? -10.714 -4.565 19.724 1.00 84.50 112 ASN A CA 1
ATOM 911 C C . ASN A 1 112 ? -10.924 -4.757 18.204 1.00 84.50 112 ASN A C 1
ATOM 913 O O . ASN A 1 112 ? -11.806 -5.512 17.794 1.00 84.50 112 ASN A O 1
ATOM 917 N N . ALA A 1 113 ? -10.075 -4.132 17.381 1.00 85.62 113 ALA A N 1
ATOM 918 C CA . ALA A 1 113 ? -10.066 -4.265 15.923 1.00 85.62 113 ALA A CA 1
ATOM 919 C C . ALA A 1 113 ? -10.205 -5.716 15.424 1.00 85.62 113 ALA A C 1
ATOM 921 O O . ALA A 1 113 ? -10.946 -5.967 14.483 1.00 85.62 113 ALA A O 1
ATOM 922 N N . GLN A 1 114 ? -9.557 -6.681 16.077 1.00 88.25 114 GLN A N 1
ATOM 923 C CA . GLN A 1 114 ? -9.665 -8.105 15.757 1.00 88.25 114 GLN A CA 1
ATOM 924 C C . GLN A 1 114 ? -11.074 -8.664 15.998 1.00 88.25 114 GLN A C 1
ATOM 926 O O . GLN A 1 114 ? -11.556 -9.476 15.213 1.00 88.25 114 GLN A O 1
ATOM 931 N N . VAL A 1 115 ? -11.748 -8.238 17.070 1.00 89.31 115 VAL A N 1
ATOM 932 C CA . VAL A 1 115 ? -13.133 -8.643 17.359 1.00 89.31 115 VAL A CA 1
ATOM 933 C C . VAL A 1 115 ? -14.060 -8.079 16.288 1.00 89.31 115 VAL A C 1
ATOM 935 O O . VAL A 1 115 ? -14.846 -8.824 15.716 1.00 89.31 115 VAL A O 1
ATOM 938 N N . MET A 1 116 ? -13.901 -6.797 15.950 1.00 87.50 116 MET A N 1
ATOM 939 C CA . MET A 1 116 ? -14.668 -6.148 14.881 1.00 87.50 116 MET A CA 1
ATOM 940 C C . MET A 1 116 ? -14.390 -6.775 13.508 1.00 87.50 116 MET A C 1
ATOM 942 O O . MET A 1 116 ? -15.305 -6.974 12.717 1.00 87.50 116 MET A O 1
ATOM 946 N N . ALA A 1 117 ? -13.141 -7.150 13.223 1.00 88.38 117 ALA A N 1
ATOM 947 C CA . ALA A 1 117 ? -12.773 -7.816 11.977 1.00 88.38 117 ALA A CA 1
ATOM 948 C C . ALA A 1 117 ? -13.434 -9.196 11.842 1.00 88.38 117 ALA A C 1
ATOM 950 O O . ALA A 1 117 ? -13.888 -9.558 10.756 1.00 88.38 117 ALA A O 1
ATOM 951 N N . ASN A 1 118 ? -13.535 -9.938 12.946 1.00 88.19 118 ASN A N 1
ATOM 952 C CA . ASN A 1 118 ? -14.166 -11.257 12.986 1.00 88.19 118 ASN A CA 1
ATOM 953 C C . ASN A 1 118 ? -15.693 -11.201 13.118 1.00 88.19 118 ASN A C 1
ATOM 955 O O . ASN A 1 118 ? -16.342 -12.235 12.985 1.00 88.19 118 ASN A O 1
ATOM 959 N N . HIS A 1 119 ? -16.267 -10.025 13.376 1.00 85.56 119 HIS A N 1
ATOM 960 C CA . HIS A 1 119 ? -17.709 -9.854 13.450 1.00 85.56 119 HIS A CA 1
ATOM 961 C C . HIS A 1 119 ? -18.340 -10.053 12.067 1.00 85.56 119 HIS A C 1
ATOM 963 O O . HIS A 1 119 ? -17.870 -9.497 11.063 1.00 85.56 119 HIS A O 1
ATOM 969 N N . ASP A 1 120 ? -19.404 -10.848 12.021 1.00 81.50 120 ASP A N 1
ATOM 970 C CA . ASP A 1 120 ? -20.249 -10.967 10.842 1.00 81.50 120 ASP A CA 1
ATOM 971 C C . ASP A 1 120 ? -21.288 -9.848 10.883 1.00 81.50 120 ASP A C 1
ATOM 973 O O . ASP A 1 120 ? -22.127 -9.795 11.777 1.00 81.50 120 ASP A O 1
ATOM 977 N N . PHE A 1 121 ? -21.172 -8.892 9.966 1.00 75.50 121 PHE A N 1
ATOM 978 C CA . PHE A 1 121 ? -22.084 -7.751 9.903 1.00 75.50 121 PHE A CA 1
ATOM 979 C C . PHE A 1 121 ? -23.355 -8.058 9.099 1.00 75.50 121 PHE A C 1
ATOM 981 O O . PHE A 1 121 ? -24.176 -7.163 8.924 1.00 75.50 121 PHE A O 1
ATOM 988 N N . ASP A 1 122 ? -23.518 -9.300 8.629 1.00 74.06 122 ASP A N 1
ATOM 989 C CA . ASP A 1 122 ? -24.515 -9.718 7.648 1.00 74.06 122 ASP A CA 1
ATOM 990 C C . ASP A 1 122 ? -24.384 -8.990 6.296 1.00 74.06 122 ASP A C 1
ATOM 992 O O . ASP A 1 122 ? -23.876 -7.873 6.160 1.00 74.06 122 ASP A O 1
ATOM 996 N N . ASN A 1 123 ? -24.915 -9.612 5.243 1.00 70.00 123 ASN A N 1
ATOM 997 C CA . ASN A 1 123 ? -24.892 -9.040 3.890 1.00 70.00 123 ASN A CA 1
ATOM 998 C C . ASN A 1 123 ? -25.718 -7.747 3.752 1.00 70.00 123 ASN A C 1
ATOM 1000 O O . ASN A 1 123 ? -25.576 -7.038 2.760 1.00 70.00 123 ASN A O 1
ATOM 1004 N N . ALA A 1 124 ? -26.587 -7.441 4.720 1.00 69.62 124 ALA A N 1
ATOM 1005 C CA . ALA A 1 124 ? -27.411 -6.234 4.720 1.00 69.62 124 ALA A CA 1
ATOM 1006 C C . ALA A 1 124 ? -26.632 -4.966 5.110 1.00 69.62 124 ALA A C 1
ATOM 1008 O O . ALA A 1 124 ? -27.077 -3.862 4.801 1.00 69.62 124 ALA A O 1
ATOM 1009 N N . PHE A 1 125 ? -25.491 -5.112 5.790 1.00 69.44 125 PHE A N 1
ATOM 1010 C CA . PHE A 1 125 ? -24.673 -3.987 6.241 1.00 69.44 125 PHE A CA 1
ATOM 1011 C C . PHE A 1 125 ? -23.798 -3.403 5.126 1.00 69.44 125 PHE A C 1
ATOM 1013 O O . PHE A 1 125 ? -23.492 -2.211 5.130 1.00 69.44 125 PHE A O 1
ATOM 1020 N N . PHE A 1 126 ? -23.403 -4.230 4.157 1.00 69.06 126 PHE A N 1
ATOM 1021 C CA . PHE A 1 126 ? -22.538 -3.819 3.055 1.00 69.06 126 PHE A CA 1
ATOM 1022 C C . PHE A 1 126 ? -23.344 -3.364 1.839 1.00 69.06 126 PHE A C 1
ATOM 1024 O O . PHE A 1 126 ? -24.479 -3.787 1.618 1.00 69.06 126 PHE A O 1
ATOM 1031 N N . THR A 1 127 ? -22.731 -2.518 1.009 1.00 70.56 127 THR A N 1
ATOM 1032 C CA . THR A 1 127 ? -23.298 -2.131 -0.285 1.00 70.56 127 THR A CA 1
ATOM 1033 C C . THR A 1 127 ? -23.621 -3.387 -1.091 1.00 70.56 127 THR A C 1
ATOM 1035 O O . THR A 1 127 ? -22.729 -4.186 -1.386 1.00 70.56 127 THR A O 1
ATOM 1038 N N . GLN A 1 128 ? -24.896 -3.565 -1.447 1.00 64.00 128 GLN A N 1
ATOM 1039 C CA . GLN A 1 128 ? -25.331 -4.725 -2.217 1.00 64.00 128 GLN A CA 1
ATOM 1040 C C . GLN A 1 128 ? -24.584 -4.760 -3.549 1.00 64.00 128 GLN A C 1
ATOM 1042 O O . GLN A 1 128 ? -24.632 -3.817 -4.341 1.00 64.00 128 GLN A O 1
ATOM 1047 N N . THR A 1 129 ? -23.893 -5.867 -3.809 1.00 59.22 129 THR A N 1
ATOM 1048 C CA . THR A 1 129 ? -23.345 -6.139 -5.133 1.00 59.22 129 THR A CA 1
ATOM 1049 C C . THR A 1 129 ? -24.524 -6.506 -6.023 1.00 59.22 129 THR A C 1
ATOM 1051 O O . THR A 1 129 ? -24.983 -7.648 -6.017 1.00 59.22 129 THR A O 1
ATOM 1054 N N . ASN A 1 130 ? -25.052 -5.530 -6.770 1.00 55.25 130 ASN A N 1
ATOM 1055 C CA . ASN A 1 130 ? -25.999 -5.806 -7.845 1.00 55.25 130 ASN A CA 1
ATOM 1056 C C . ASN A 1 130 ? -25.290 -6.704 -8.857 1.00 55.25 130 ASN A C 1
ATOM 1058 O O . ASN A 1 130 ? -24.551 -6.248 -9.725 1.00 55.25 130 ASN A O 1
ATOM 1062 N N . THR A 1 131 ? -25.496 -8.007 -8.715 1.00 52.53 131 THR A N 1
ATOM 1063 C CA . THR A 1 131 ? -25.057 -8.983 -9.698 1.00 52.53 131 THR A CA 1
ATOM 1064 C C . THR A 1 131 ? -26.109 -8.954 -10.795 1.00 52.53 131 THR A C 1
ATOM 1066 O O . THR A 1 131 ? -26.970 -9.823 -10.856 1.00 52.53 131 THR A O 1
ATOM 1069 N N . GLN A 1 132 ? -26.113 -7.903 -11.620 1.00 46.00 132 GLN A N 1
ATOM 1070 C CA . GLN A 1 132 ? -26.789 -8.029 -12.902 1.00 46.00 132 GLN A CA 1
ATOM 1071 C C . GLN A 1 132 ? -25.986 -9.052 -13.698 1.00 46.00 132 GLN A C 1
ATOM 1073 O O . GLN A 1 132 ? -24.831 -8.818 -14.047 1.00 46.00 132 GLN A O 1
ATOM 1078 N N . SER A 1 133 ? -26.590 -10.220 -13.913 1.00 43.38 133 SER A N 1
ATOM 1079 C CA . SER A 1 133 ? -26.230 -11.100 -15.013 1.00 43.38 133 SER A CA 1
ATOM 1080 C C . SER A 1 133 ? -26.218 -10.243 -16.271 1.00 43.38 133 SER A C 1
ATOM 1082 O O . SER A 1 133 ? -27.273 -9.771 -16.704 1.00 43.38 133 SER A O 1
ATOM 1084 N N . VAL A 1 134 ? -25.028 -9.984 -16.805 1.00 44.19 134 VAL A N 1
ATOM 1085 C CA . VAL A 1 134 ? -24.882 -9.396 -18.130 1.00 44.19 134 VAL A CA 1
ATOM 1086 C C . VAL A 1 134 ? -25.425 -10.450 -19.093 1.00 44.19 134 VAL A C 1
ATOM 1088 O O . VAL A 1 134 ? -24.756 -11.432 -19.399 1.00 44.19 134 VAL A O 1
ATOM 1091 N N . ASN A 1 135 ? -26.697 -10.307 -19.457 1.00 45.94 135 ASN A N 1
ATOM 1092 C CA . ASN A 1 135 ? -27.280 -11.004 -20.588 1.00 45.94 135 ASN A CA 1
ATOM 1093 C C . ASN A 1 135 ? -26.890 -10.220 -21.846 1.00 45.94 135 ASN A C 1
ATOM 1095 O O . ASN A 1 135 ? -27.309 -9.072 -21.976 1.00 45.94 135 ASN A O 1
ATOM 1099 N N . GLU A 1 136 ? -26.162 -10.903 -22.736 1.00 41.00 136 GLU A N 1
ATOM 1100 C CA . GLU A 1 136 ? -26.011 -10.653 -24.186 1.00 41.00 136 GLU A CA 1
ATOM 1101 C C . GLU A 1 136 ? -25.197 -9.393 -24.584 1.00 41.00 136 GLU A C 1
ATOM 1103 O O . GLU A 1 136 ? -25.225 -8.373 -23.903 1.00 41.00 136 GLU A O 1
ATOM 1108 N N . ALA A 1 137 ? -24.381 -9.405 -25.648 1.00 41.41 137 ALA A N 1
ATOM 1109 C CA . ALA A 1 137 ? -24.477 -10.123 -26.927 1.00 41.41 137 ALA A CA 1
ATOM 1110 C C . ALA A 1 137 ? -23.125 -10.625 -27.470 1.00 41.41 137 ALA A C 1
ATOM 1112 O O . ALA A 1 137 ? -22.084 -10.017 -27.135 1.00 41.41 137 ALA A O 1
#

Organism: Vibrio alginolyticus (NCBI:txid663)

Sequence (137 aa):
DMFENYPFPQNNGNRQHVRWASLTNRHGTGLLVKPQQEINFSAWFYTNQNLHEAQHTIELEKSGYITLNLDHQVMGLGSNSWGSEVLDSYRVYMDEFRYGLTLMPLQAGDCNAQVMANHDFDNAFFTQTNTQSVNEA

Foldseek 3Di:
DQDDFDQFQDDGRKDWQAQKDWDADPQFWTKIKGWPGTWIKGKDQADPVQSVPGRGSVSTDRPVDIDIDTGRADADPAPVVVPGDGPPVRGDDPDDDDTGMDMDITGRPDDPSVVVSPDDPDPVVDDDPPPDPPDDD

Mean predicted aligned error: 7.01 Å

Solvent-accessible surface area (backbone atoms only — not comparable to full-atom values): 8728 Å² total; per-residue (Å²): 141,53,75,68,89,44,72,57,40,59,95,63,42,72,41,72,76,37,64,58,53,72,54,59,51,99,70,44,39,34,40,35,40,38,45,79,54,61,23,32,37,32,65,35,50,40,44,72,66,49,41,68,69,26,68,37,62,88,62,60,60,75,63,88,51,72,43,75,47,81,34,81,76,76,63,51,82,50,44,64,94,79,70,40,66,50,54,75,95,41,56,74,74,99,67,93,82,87,86,56,75,43,81,41,82,39,48,67,87,55,74,56,68,68,58,58,65,70,51,84,70,59,78,82,71,48,85,77,78,80,76,71,78,84,76,83,132

Radius of gyration: 18.53 Å; Cα contacts (8 Å, |Δi|>4): 191; chains: 1; bounding box: 47×32×51 Å

Nearest PDB structures (foldseek):
  3bga-assembly1_B  TM=9.696E-01  e=1.641E-06  Bacteroides thetaiotaomicron VPI-5482
  3dec-assembly1_A  TM=9.725E-01  e=1.833E-06  Bacteroides thetaiotaomicron VPI-5482
  6s6z-assembly1_A  TM=8.825E-01  e=3.755E-06  Thermotoga maritima MSB8
  6se8-assembly1_A  TM=8.438E-01  e=1.214E-04  Arthrobacter sp. 32cB
  6etz-assembly1_A  TM=8.498E-01  e=1.887E-04  Arthrobacter sp. 32cB

pLDDT: mean 88.03, std 13.15, range [41.0, 97.75]

Secondary structure (DSSP, 8-state):
------SS--S---EEEES-EEEE-TTS-EEEEEESS-EEEEEESS-HHHHHH-SSGGG----SS-EEEEES-----TBTTTTBPPPGGGPPPS------EEEEEE-TTS--HHHHHH----TTTSPP---------

InterPro domains:
  IPR004199 Beta galactosidase small chain/ domain 5 [PF02929] (1-103)
  IPR004199 Beta galactosidase small chain/ domain 5 [SM01038] (1-104)
  IPR011013 Galactose mutarotase-like domain superfamily [SSF74650] (1-106)
  IPR014718 Glycoside hydrolase-type carbohydrate-binding [G3DSA:2.70.98.10] (1-109)
  IPR050347 Bacterial Beta-galactosidase [PTHR46323] (1-112)